Protein AF-A0A7W7YMC3-F1 (afdb_monomer_lite)

Organism: NCBI:txid48465

pLDDT: mean 72.18, std 14.14, range [35.47, 89.88]

Secondary structure (DSSP, 8-state):
------SSTT--S----S----HHHHHHHHHHHHHTS-HHHHHHHHTTTS-HHHHHTSTT--TT---SS-HHHHHHHHHHHHH-TT--HHHHHHHHHHHHHHHTTT--S--PPPPS-SHHHHHHHHTS-HHHHHHHHHHHHHHHHHHHHHHHHHHHHHHTS---

Foldseek 3Di:
DDDPDDPDPPDDPPPVPDPPPPPVNVVVVVLVVLLPDQLVVNLVVCCVLVPPVLLCPDDPPPDDDDQLARLSLLLSLVVSCVSPVPDDLLVSLVSSQVVVVVVCVPDPPDRDGDDSDSVSSVVSNVVRDPVSSVVSVVSVVVVVVVVVVVVVVVVVVVVPPPDD

Radius of gyration: 23.55 Å; chains: 1; bounding box: 49×49×71 Å

Sequence (164 aa):
MALKTCFLPHFPRCLQGRAKRSEVSRLATGLQDLRKFALPDLASLLTVFLPDTFFAKAPGAKAGRVRLLPPITVFWAFLYQVLNPDMACQEVVSKLRCWRLSQRQGHAASFTQPSLGTSGYCQSRKALSLHLVIRAFETLRSHLKRCQAISACLDVFLSSIPSP

Structure (mmCIF, N/CA/C/O backbone):
data_AF-A0A7W7YMC3-F1
#
_entry.id   AF-A0A7W7YMC3-F1
#
loop_
_atom_site.group_PDB
_atom_site.id
_atom_site.type_symbol
_atom_site.label_atom_id
_atom_site.label_alt_id
_atom_site.label_comp_id
_atom_site.label_asym_id
_atom_site.label_entity_id
_atom_site.label_seq_id
_atom_site.pdbx_PDB_ins_code
_atom_site.Cartn_x
_atom_site.Cartn_y
_atom_site.Cartn_z
_atom_site.occupancy
_atom_site.B_iso_or_equiv
_atom_site.auth_seq_id
_atom_site.auth_comp_id
_atom_site.auth_asym_id
_atom_site.auth_atom_id
_atom_site.pdbx_PDB_model_num
ATOM 1 N N . MET A 1 1 ? -8.526 20.179 51.897 1.00 35.47 1 MET A N 1
ATOM 2 C CA . MET A 1 1 ? -9.101 21.506 51.583 1.00 35.47 1 MET A CA 1
ATOM 3 C C . MET A 1 1 ? -9.222 21.633 50.071 1.00 35.47 1 MET A C 1
ATOM 5 O O . MET A 1 1 ? -8.203 21.668 49.400 1.00 35.47 1 MET A O 1
ATOM 9 N N . ALA A 1 2 ? -10.441 21.591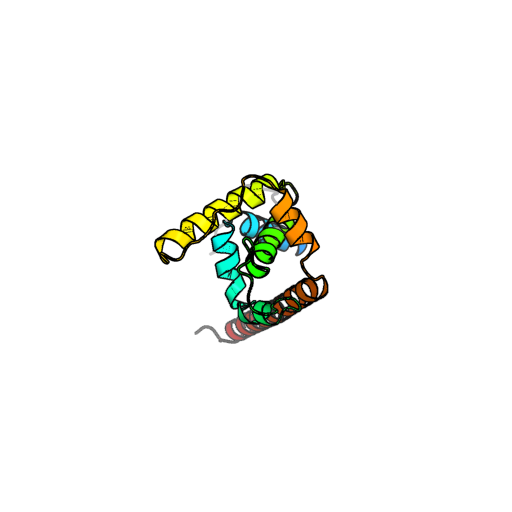 49.528 1.00 41.62 2 ALA A N 1
ATOM 10 C CA . ALA A 1 2 ? -10.680 21.687 48.087 1.00 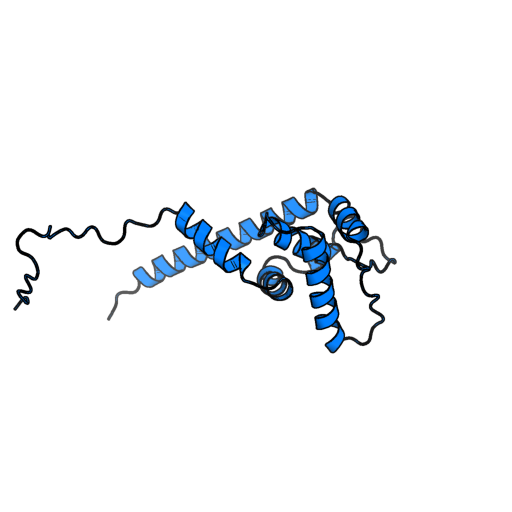41.62 2 ALA A CA 1
ATOM 11 C C . ALA A 1 2 ? -10.699 23.161 47.653 1.00 41.62 2 ALA A C 1
ATOM 13 O O . ALA A 1 2 ? -11.388 23.977 48.269 1.00 41.62 2 ALA A O 1
ATOM 14 N N . LEU A 1 3 ? -9.930 23.505 46.619 1.00 44.25 3 LEU A N 1
ATOM 15 C CA . LEU A 1 3 ? -9.846 24.869 46.101 1.00 44.25 3 LEU A CA 1
ATOM 16 C C . LEU A 1 3 ? -11.189 25.286 45.476 1.00 44.25 3 LEU A C 1
ATOM 18 O O . LEU A 1 3 ? -11.649 24.695 44.502 1.00 44.25 3 LEU A O 1
ATOM 22 N N . LYS A 1 4 ? -11.814 26.323 46.052 1.00 52.16 4 LYS A N 1
ATOM 23 C CA . LYS A 1 4 ? -12.975 27.043 45.505 1.00 52.16 4 LYS A CA 1
ATOM 24 C C . LYS A 1 4 ? -12.517 27.957 44.362 1.00 52.16 4 LYS A C 1
ATOM 26 O O . LYS A 1 4 ? -12.352 29.155 44.564 1.00 52.16 4 LYS A O 1
ATOM 31 N N . THR A 1 5 ? -12.314 27.431 43.160 1.00 53.31 5 THR A N 1
ATOM 32 C CA . THR A 1 5 ? -12.228 28.276 41.959 1.00 53.31 5 THR A CA 1
ATOM 33 C C . THR A 1 5 ? -13.574 28.251 41.237 1.00 53.31 5 THR A C 1
ATOM 35 O O . THR A 1 5 ? -13.875 27.369 40.440 1.00 53.31 5 THR A O 1
ATOM 38 N N . CYS A 1 6 ? -14.422 29.234 41.542 1.00 51.88 6 CYS A N 1
ATOM 39 C CA . CYS A 1 6 ? -15.635 29.518 40.777 1.00 51.88 6 CYS A CA 1
ATOM 40 C C . CYS A 1 6 ? -15.321 30.650 39.797 1.00 51.88 6 CYS A C 1
ATOM 42 O O . CYS A 1 6 ? -15.464 31.814 40.153 1.00 51.88 6 CYS A O 1
ATOM 44 N N . PHE A 1 7 ? -14.874 30.329 38.581 1.00 59.47 7 PHE A N 1
ATOM 45 C CA . PHE A 1 7 ? -14.656 31.364 37.560 1.00 59.47 7 PHE A CA 1
ATOM 46 C C . PHE A 1 7 ? -15.957 31.836 36.890 1.00 59.47 7 PHE A C 1
ATOM 48 O O . PHE A 1 7 ? -15.974 32.923 36.327 1.00 59.47 7 PHE A O 1
ATOM 55 N N . LEU A 1 8 ? -17.061 31.080 36.979 1.00 61.09 8 LEU A N 1
ATOM 56 C CA . LEU A 1 8 ? -18.357 31.461 36.405 1.00 61.09 8 LEU A CA 1
ATOM 57 C C . LEU A 1 8 ? -19.513 30.901 37.259 1.00 61.09 8 LEU A C 1
ATOM 59 O O . LEU A 1 8 ? -19.711 29.680 37.289 1.00 61.09 8 LEU A O 1
ATOM 63 N N . PRO A 1 9 ? -20.288 31.741 37.971 1.00 59.97 9 PRO A N 1
ATOM 64 C CA . PRO A 1 9 ? -21.502 31.284 38.635 1.00 59.97 9 PRO A CA 1
ATOM 65 C C . PRO A 1 9 ? -22.515 30.890 37.548 1.00 59.97 9 PRO A C 1
ATOM 67 O O . PRO A 1 9 ? -22.731 31.660 36.618 1.00 59.97 9 PRO A O 1
ATOM 70 N N . HIS A 1 10 ? -23.116 29.701 37.668 1.00 60.41 10 HIS A N 1
ATOM 71 C CA . HIS A 1 10 ? -24.020 29.027 36.704 1.00 60.41 10 HIS A CA 1
ATOM 72 C C . HIS A 1 10 ? -23.373 28.149 35.621 1.00 60.41 10 HIS A C 1
ATOM 74 O O . HIS A 1 10 ? -24.096 27.569 34.811 1.00 60.41 10 HIS A O 1
ATOM 80 N N . PHE A 1 11 ? -22.052 27.957 35.617 1.00 62.62 11 PHE A N 1
ATOM 81 C CA . PHE A 1 11 ? -21.459 26.979 34.703 1.00 62.62 11 PHE A CA 1
ATOM 82 C C . PHE A 1 11 ? -21.745 25.539 35.187 1.00 62.62 11 PHE A C 1
ATOM 84 O O . PHE A 1 11 ? -21.508 25.240 36.366 1.00 62.62 11 PHE A O 1
ATOM 91 N N . PRO A 1 12 ? -22.275 24.634 34.339 1.00 65.38 12 PRO A N 1
ATOM 92 C CA . PRO A 1 12 ? -22.610 23.277 34.757 1.00 65.38 12 PRO A CA 1
ATOM 93 C C . PRO A 1 12 ? -21.357 22.539 35.248 1.00 65.38 12 PRO A C 1
ATOM 95 O O . PRO A 1 12 ? -20.356 22.436 34.544 1.00 65.38 12 PRO A O 1
ATOM 98 N N . ARG A 1 13 ? -21.425 21.994 36.471 1.00 57.41 13 ARG A N 1
ATOM 99 C CA . ARG A 1 13 ? -20.333 21.226 37.110 1.00 57.41 13 ARG A CA 1
ATOM 100 C C . ARG A 1 13 ? -20.029 19.898 36.413 1.00 57.41 13 ARG A C 1
ATOM 102 O O . ARG A 1 13 ? -18.964 19.328 36.618 1.00 57.41 13 ARG A O 1
ATOM 109 N N . CYS A 1 14 ? -20.942 19.430 35.568 1.00 59.53 14 CYS A N 1
ATOM 110 C CA . CYS A 1 14 ? -20.707 18.335 34.640 1.00 59.53 14 CYS A CA 1
ATOM 111 C C . CYS A 1 14 ? -20.216 18.913 33.312 1.00 59.53 14 CYS A C 1
ATOM 113 O O . CYS A 1 14 ? -20.956 18.960 32.331 1.00 59.53 14 CYS A O 1
ATOM 115 N N . LEU A 1 15 ? -18.954 19.342 33.273 1.00 57.28 15 LEU A N 1
ATOM 116 C CA . LEU A 1 15 ? -18.230 19.383 32.010 1.00 57.28 15 LEU A CA 1
ATOM 117 C C . LEU A 1 15 ? -18.199 17.941 31.507 1.00 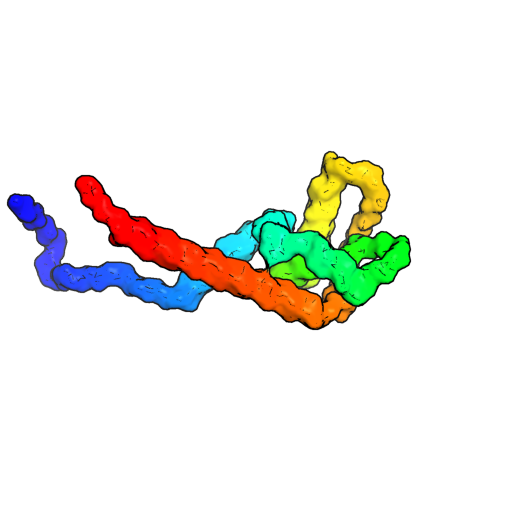57.28 15 LEU A C 1
ATOM 119 O O . LEU A 1 15 ? -17.426 17.124 32.005 1.00 57.28 15 LEU A O 1
ATOM 123 N N . GLN A 1 16 ? -19.084 17.596 30.573 1.00 59.16 16 GLN A N 1
ATOM 124 C CA . GLN A 1 16 ? -18.928 16.376 29.799 1.00 59.16 16 GLN A CA 1
ATOM 125 C C . GLN A 1 16 ? -17.550 16.494 29.148 1.00 59.16 16 GLN A C 1
ATOM 127 O O . GLN A 1 16 ? -17.349 17.295 28.233 1.00 59.16 16 GLN A O 1
ATOM 132 N N . GLY A 1 17 ? -16.569 15.773 29.698 1.00 60.12 17 GLY A N 1
ATOM 133 C CA . GLY A 1 17 ? -15.242 15.677 29.109 1.00 60.12 17 GLY A CA 1
ATOM 134 C C . GLY A 1 17 ? -15.374 15.293 27.638 1.00 60.12 17 GLY A C 1
ATOM 135 O O . GLY A 1 17 ? -16.404 14.754 27.229 1.00 60.12 17 GLY A O 1
ATOM 136 N N . ARG A 1 18 ? -14.344 15.601 26.840 1.00 57.81 18 ARG A N 1
ATOM 137 C CA . ARG A 1 18 ? -14.308 15.359 25.388 1.00 57.81 18 ARG A CA 1
ATOM 138 C C . ARG A 1 18 ? -15.085 14.089 25.034 1.00 57.81 18 ARG A C 1
ATOM 140 O O . ARG A 1 18 ? -14.645 12.997 25.396 1.00 57.81 18 ARG A O 1
ATOM 147 N N . ALA A 1 19 ? -16.227 14.247 24.357 1.00 63.00 19 ALA A N 1
ATOM 148 C CA . ALA A 1 19 ? -17.072 13.123 23.973 1.00 63.00 19 ALA A CA 1
ATOM 149 C C . ALA A 1 19 ? -16.197 12.029 23.352 1.00 63.00 19 ALA A C 1
ATOM 151 O O . ALA A 1 19 ? -15.315 12.336 22.537 1.00 63.00 19 ALA A O 1
ATOM 152 N N . LYS A 1 20 ? -16.390 10.774 23.786 1.00 62.47 20 LYS A N 1
ATOM 153 C CA . LYS A 1 20 ? -15.612 9.623 23.313 1.00 62.47 20 LYS A CA 1
ATOM 154 C C . LYS A 1 20 ? -15.605 9.676 21.787 1.00 62.47 20 LYS A C 1
ATOM 156 O O . LYS A 1 20 ? -16.656 9.524 21.168 1.00 62.47 20 LYS A O 1
ATOM 161 N N . ARG A 1 21 ? -14.443 9.983 21.189 1.00 63.59 21 ARG A N 1
ATOM 162 C CA . ARG A 1 21 ? -14.322 10.098 19.729 1.00 63.59 21 ARG A CA 1
ATOM 163 C C . ARG A 1 21 ? -14.900 8.827 19.125 1.00 63.59 21 ARG A C 1
ATOM 165 O O . ARG A 1 21 ? -14.508 7.733 19.536 1.00 63.59 21 ARG A O 1
ATOM 172 N N . SER A 1 22 ? -15.815 8.984 18.171 1.00 75.94 22 SER A N 1
ATOM 173 C CA . SER A 1 22 ? -16.361 7.845 17.443 1.00 75.94 22 SER A CA 1
ATOM 174 C C . SER A 1 22 ? -15.211 7.032 16.849 1.00 75.94 22 SER A C 1
ATOM 176 O O . SER A 1 22 ? -14.177 7.589 16.459 1.00 75.94 22 SER A O 1
ATOM 178 N N . GLU A 1 23 ? -15.361 5.710 16.791 1.00 74.38 23 GLU A N 1
ATOM 179 C CA . GLU A 1 23 ? -14.337 4.840 16.200 1.00 74.38 23 GLU A CA 1
ATOM 180 C C . GLU A 1 23 ? -13.990 5.287 14.777 1.00 74.38 23 GLU A C 1
ATOM 182 O O . GLU A 1 23 ? -12.820 5.342 14.407 1.00 74.38 23 GLU A O 1
ATOM 187 N N . VAL A 1 24 ? -14.995 5.759 14.037 1.00 73.94 24 VAL A N 1
ATOM 188 C CA . VAL A 1 24 ? -14.857 6.373 12.712 1.00 73.94 24 VAL A CA 1
ATOM 189 C C . VAL A 1 24 ? -13.917 7.583 12.730 1.00 73.94 24 VAL A C 1
ATOM 191 O O . VAL A 1 24 ? -13.048 7.690 11.871 1.00 73.94 24 VAL A O 1
ATOM 194 N N . SER A 1 25 ? -14.024 8.474 13.721 1.00 76.62 25 SER A N 1
ATOM 195 C CA . SER A 1 25 ? -13.128 9.632 13.856 1.00 76.62 25 SER A CA 1
ATOM 196 C C . SER A 1 25 ? -11.685 9.216 14.173 1.00 76.62 25 SER A C 1
ATOM 198 O O . SER A 1 25 ? -10.737 9.812 13.653 1.00 76.62 25 SER A O 1
ATOM 200 N N . ARG A 1 26 ? -11.492 8.162 14.979 1.00 80.62 26 ARG A N 1
ATOM 201 C CA . ARG A 1 26 ? -10.157 7.607 15.269 1.00 80.62 26 ARG A CA 1
ATOM 202 C C . ARG A 1 26 ? -9.527 6.998 14.019 1.00 80.62 26 ARG A C 1
ATOM 204 O O . ARG A 1 26 ? -8.373 7.294 13.724 1.00 80.62 26 ARG A O 1
ATOM 211 N N . LEU A 1 27 ? -10.301 6.213 13.271 1.00 77.38 27 LEU A N 1
ATOM 212 C CA . LEU A 1 27 ? -9.871 5.622 12.005 1.00 77.38 27 LEU A CA 1
ATOM 213 C C . LEU A 1 27 ? -9.544 6.697 10.969 1.00 77.38 27 LEU A C 1
ATOM 215 O O . LEU A 1 27 ? -8.486 6.639 10.353 1.00 77.38 27 LEU A O 1
ATOM 219 N N . ALA A 1 28 ? -10.394 7.715 10.826 1.00 80.44 28 ALA A N 1
ATOM 220 C CA . ALA A 1 28 ? -10.143 8.835 9.926 1.00 80.44 28 ALA A CA 1
ATOM 221 C C . ALA A 1 28 ? -8.839 9.564 10.281 1.00 80.44 28 ALA A C 1
ATOM 223 O O . ALA A 1 28 ? -8.041 9.840 9.393 1.00 80.44 28 ALA A O 1
ATOM 224 N N . THR A 1 29 ? -8.585 9.817 11.570 1.00 83.69 29 THR A N 1
ATOM 225 C CA . THR A 1 29 ? -7.328 10.439 12.021 1.00 83.69 29 THR A CA 1
ATOM 226 C C . THR A 1 29 ? -6.120 9.567 11.664 1.00 83.69 29 THR A C 1
ATOM 228 O O . THR A 1 29 ? -5.178 10.058 11.052 1.00 83.69 29 THR A O 1
ATOM 231 N N . GLY A 1 30 ? -6.183 8.261 11.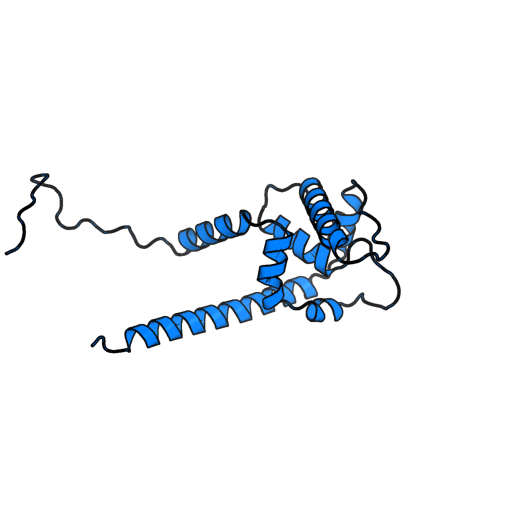950 1.00 80.81 30 GLY A N 1
ATOM 232 C CA . GLY A 1 30 ? -5.100 7.332 11.615 1.00 80.81 30 GLY A CA 1
ATOM 233 C C . GLY A 1 30 ? -4.841 7.226 10.109 1.00 80.81 30 GLY A C 1
ATOM 234 O O . GLY A 1 30 ? -3.691 7.186 9.682 1.00 80.81 30 GLY A O 1
ATOM 235 N N . LEU A 1 31 ? -5.891 7.256 9.282 1.00 78.69 31 LEU A N 1
ATOM 236 C CA . LEU A 1 31 ? -5.746 7.305 7.825 1.00 78.69 31 LEU A CA 1
ATOM 237 C C . LEU A 1 31 ? -5.083 8.605 7.358 1.00 78.69 31 LEU A C 1
ATOM 239 O O . LEU A 1 31 ? -4.247 8.561 6.460 1.00 78.69 31 LEU A O 1
ATOM 243 N N . GLN A 1 32 ? -5.416 9.748 7.965 1.00 82.75 32 GLN A N 1
ATOM 244 C CA . GLN A 1 32 ? -4.759 11.020 7.649 1.00 82.75 32 GLN A CA 1
ATOM 245 C C . GLN A 1 32 ? -3.274 11.003 8.013 1.00 82.75 32 GLN A C 1
ATOM 247 O O . GLN A 1 32 ? -2.462 11.545 7.269 1.00 82.75 32 GLN A O 1
ATOM 252 N N . ASP A 1 33 ? -2.900 10.349 9.110 1.00 83.88 33 ASP A N 1
ATOM 253 C CA . ASP A 1 33 ? -1.492 10.187 9.470 1.00 83.88 33 ASP A CA 1
ATOM 254 C C . ASP A 1 33 ? -0.764 9.253 8.498 1.00 83.88 33 ASP A C 1
ATOM 256 O O . ASP A 1 33 ? 0.337 9.576 8.055 1.00 83.88 33 ASP A O 1
ATOM 260 N N . LEU A 1 34 ? -1.410 8.167 8.054 1.00 78.31 34 LEU A N 1
ATOM 261 C CA . LEU A 1 34 ? -0.845 7.278 7.034 1.00 78.31 34 LEU A CA 1
ATOM 262 C C . LEU A 1 34 ? -0.621 7.971 5.681 1.00 78.31 34 LEU A C 1
ATOM 264 O O . LEU A 1 34 ? 0.345 7.668 4.983 1.00 78.31 34 LEU A O 1
ATOM 268 N N . ARG A 1 35 ? -1.485 8.921 5.309 1.00 82.31 35 ARG A N 1
ATOM 269 C CA . ARG A 1 35 ? -1.362 9.692 4.058 1.00 82.31 35 ARG A CA 1
ATOM 270 C C . ARG A 1 35 ? -0.136 10.600 4.018 1.00 82.31 35 ARG A C 1
ATOM 272 O O . ARG A 1 35 ? 0.359 10.887 2.930 1.00 82.31 35 ARG A O 1
ATOM 279 N N . LYS A 1 36 ? 0.356 11.043 5.180 1.00 84.88 36 LYS A N 1
ATOM 280 C CA . LYS A 1 36 ? 1.524 11.934 5.283 1.00 84.88 36 LYS A CA 1
ATOM 281 C C . LYS A 1 36 ? 2.836 11.230 4.936 1.00 84.88 36 LYS A C 1
ATOM 283 O O . LYS A 1 36 ? 3.797 11.908 4.585 1.00 84.88 36 LYS A O 1
ATOM 288 N N . PHE A 1 37 ? 2.891 9.900 5.022 1.00 84.56 37 PHE A N 1
ATOM 289 C CA . PHE A 1 37 ? 4.114 9.159 4.722 1.00 84.56 37 PHE A CA 1
ATOM 290 C C . PHE A 1 37 ? 4.457 9.187 3.233 1.00 84.56 37 PHE A C 1
ATOM 292 O O . PHE A 1 37 ? 3.587 9.165 2.353 1.00 84.56 37 PHE A O 1
ATOM 299 N N . ALA A 1 38 ? 5.758 9.197 2.946 1.00 85.88 38 ALA A N 1
ATOM 300 C CA . ALA A 1 38 ? 6.242 8.969 1.599 1.00 85.88 38 ALA A CA 1
ATOM 301 C C . ALA A 1 38 ? 6.028 7.498 1.209 1.00 85.88 38 ALA A C 1
ATOM 303 O O . ALA A 1 38 ? 5.987 6.598 2.045 1.00 85.88 38 ALA A O 1
ATOM 304 N N . LEU A 1 39 ? 5.919 7.245 -0.093 1.00 85.19 39 LEU A N 1
ATOM 305 C CA . LEU A 1 39 ? 5.775 5.900 -0.649 1.00 85.19 39 LEU A CA 1
ATOM 306 C C . LEU A 1 39 ? 6.848 4.895 -0.145 1.00 85.19 39 LEU A C 1
ATOM 308 O O . LEU A 1 39 ? 6.445 3.804 0.261 1.00 85.19 39 LEU A O 1
ATOM 312 N N . PRO A 1 40 ? 8.166 5.212 -0.117 1.00 84.44 40 PRO A N 1
ATOM 313 C CA . PRO A 1 40 ? 9.179 4.312 0.452 1.00 84.44 40 PRO A CA 1
ATOM 314 C C . PRO A 1 40 ? 8.956 3.987 1.931 1.00 84.44 40 PRO A C 1
ATOM 316 O O . PRO A 1 40 ? 9.109 2.831 2.318 1.00 84.44 40 PRO A O 1
ATOM 319 N N . ASP A 1 41 ? 8.579 4.982 2.733 1.00 85.81 41 ASP A N 1
ATOM 320 C CA . ASP A 1 41 ? 8.387 4.825 4.178 1.00 85.81 41 ASP A CA 1
ATOM 321 C C . ASP A 1 41 ? 7.147 3.982 4.472 1.00 85.81 41 ASP A C 1
ATOM 323 O O . ASP A 1 41 ? 7.150 3.105 5.330 1.00 85.81 41 ASP A O 1
ATOM 327 N N . LEU A 1 42 ? 6.078 4.187 3.700 1.00 84.62 42 LEU A N 1
ATOM 328 C CA . LEU A 1 42 ? 4.890 3.351 3.798 1.00 84.62 42 LEU A CA 1
ATOM 329 C C . LEU A 1 42 ? 5.216 1.891 3.454 1.00 84.62 42 LEU A C 1
ATOM 331 O O . LEU A 1 42 ? 4.748 0.976 4.131 1.00 84.62 42 LEU A O 1
ATOM 335 N N . ALA A 1 43 ? 6.020 1.669 2.410 1.00 84.56 43 ALA A N 1
ATOM 336 C CA . ALA A 1 43 ? 6.444 0.329 2.034 1.00 84.56 43 ALA A CA 1
ATOM 337 C C . ALA A 1 43 ? 7.297 -0.316 3.138 1.00 84.56 43 ALA A C 1
ATOM 339 O O . ALA A 1 43 ? 7.028 -1.456 3.497 1.00 84.56 43 ALA A O 1
ATOM 340 N N . SER A 1 44 ? 8.264 0.398 3.724 1.00 84.69 44 SER A N 1
ATOM 341 C CA . SER A 1 44 ? 9.133 -0.145 4.780 1.00 84.69 44 SER A CA 1
ATOM 342 C C . SER A 1 44 ? 8.395 -0.454 6.087 1.00 84.69 44 SER A C 1
ATOM 344 O O . SER A 1 44 ? 8.738 -1.416 6.770 1.00 84.69 44 SER A O 1
ATOM 346 N N . LEU A 1 45 ? 7.351 0.306 6.427 1.00 82.75 45 LEU A N 1
ATOM 347 C CA . LEU A 1 45 ? 6.504 0.006 7.584 1.00 82.75 45 LEU A CA 1
ATOM 348 C C . LEU A 1 45 ? 5.656 -1.252 7.368 1.00 82.75 45 LEU A C 1
ATOM 350 O O . LEU A 1 45 ? 5.418 -2.023 8.298 1.00 82.75 45 LEU A O 1
ATOM 354 N N . LEU A 1 46 ? 5.176 -1.461 6.141 1.00 79.94 46 LEU A N 1
ATOM 355 C CA . LEU A 1 46 ? 4.245 -2.541 5.827 1.00 79.94 46 LEU A CA 1
ATOM 356 C C . LEU A 1 46 ? 4.929 -3.835 5.368 1.00 79.94 46 LEU A C 1
ATOM 358 O O . LEU A 1 46 ? 4.302 -4.893 5.430 1.00 79.94 46 LEU A O 1
ATOM 362 N N . THR A 1 47 ? 6.204 -3.795 4.973 1.00 82.25 47 THR A N 1
ATOM 363 C CA . THR A 1 47 ? 6.990 -4.995 4.628 1.00 82.25 47 THR A CA 1
ATOM 364 C C . THR A 1 47 ? 7.123 -5.965 5.799 1.00 82.25 47 THR A C 1
ATOM 366 O O . THR A 1 47 ? 7.164 -7.172 5.576 1.00 82.25 47 THR A O 1
ATOM 369 N N . VAL A 1 48 ? 7.097 -5.472 7.044 1.00 81.56 48 VAL A N 1
ATOM 370 C CA . VAL A 1 48 ? 7.073 -6.312 8.258 1.00 81.56 48 VAL A CA 1
ATOM 371 C C . VAL A 1 48 ? 5.863 -7.253 8.268 1.00 81.56 48 VAL A C 1
ATOM 373 O O . VAL A 1 48 ? 5.958 -8.397 8.707 1.00 81.56 48 VAL A O 1
ATOM 376 N N . PHE A 1 49 ? 4.722 -6.789 7.756 1.00 78.94 49 PHE A N 1
ATOM 377 C CA . PHE A 1 49 ? 3.486 -7.571 7.695 1.00 78.94 49 PHE A CA 1
ATOM 378 C C . PHE A 1 49 ? 3.323 -8.333 6.382 1.00 78.94 49 PHE A C 1
ATOM 380 O O . PHE A 1 49 ? 2.548 -9.288 6.315 1.00 78.94 49 PHE A O 1
ATOM 387 N N . LEU A 1 50 ? 4.018 -7.899 5.333 1.00 82.38 50 LEU A N 1
ATOM 388 C CA . LEU A 1 50 ? 3.907 -8.465 4.001 1.00 82.38 50 LEU A CA 1
ATOM 389 C C . LEU A 1 50 ? 5.309 -8.655 3.402 1.00 82.38 50 LEU A C 1
ATOM 391 O O . LEU A 1 50 ? 5.773 -7.802 2.641 1.00 82.38 50 LEU A O 1
ATOM 395 N N . PRO A 1 51 ? 5.996 -9.758 3.757 1.00 77.81 51 PRO A N 1
ATOM 396 C CA . PRO A 1 51 ? 7.368 -9.989 3.329 1.00 77.81 51 PRO A CA 1
ATOM 397 C C . PRO A 1 51 ? 7.451 -10.188 1.814 1.00 77.81 51 PRO A C 1
ATOM 399 O O . PRO A 1 51 ? 6.528 -10.712 1.187 1.00 77.81 51 PRO A O 1
ATOM 402 N N . ASP A 1 52 ? 8.598 -9.857 1.223 1.00 74.94 52 ASP A N 1
ATOM 403 C CA . ASP A 1 52 ? 8.830 -9.954 -0.228 1.00 74.94 52 ASP A CA 1
ATOM 404 C C . ASP A 1 52 ? 8.596 -11.375 -0.781 1.00 74.94 52 ASP A C 1
ATOM 406 O O . ASP A 1 52 ? 8.181 -11.563 -1.930 1.00 74.94 52 ASP A O 1
ATOM 410 N N . THR A 1 53 ? 8.775 -12.393 0.068 1.00 74.62 53 THR A N 1
ATOM 411 C CA . THR A 1 53 ? 8.501 -13.808 -0.231 1.00 74.62 53 THR A CA 1
ATOM 412 C C . THR A 1 53 ? 7.035 -14.081 -0.576 1.00 74.62 53 THR A C 1
ATOM 414 O O . THR A 1 53 ? 6.742 -15.025 -1.311 1.00 74.62 53 THR A O 1
ATOM 417 N N . PHE A 1 54 ? 6.108 -13.244 -0.104 1.00 75.50 54 PHE A N 1
ATOM 418 C CA . PHE A 1 54 ? 4.690 -13.308 -0.448 1.00 75.50 54 PHE A CA 1
ATOM 419 C C . PHE A 1 54 ? 4.464 -13.007 -1.936 1.00 75.50 54 PHE A C 1
ATOM 421 O O . PHE A 1 54 ? 3.701 -13.695 -2.614 1.00 75.50 54 PHE A O 1
ATOM 428 N N . PHE A 1 55 ? 5.189 -12.021 -2.468 1.00 73.19 55 PHE A N 1
ATOM 429 C CA . PHE A 1 55 ? 5.098 -11.613 -3.869 1.00 73.19 55 PHE A CA 1
ATOM 430 C C . PHE A 1 55 ? 5.900 -12.521 -4.807 1.00 73.19 55 PHE A C 1
ATOM 432 O O . PHE A 1 55 ? 5.555 -12.633 -5.983 1.00 73.19 55 PHE A O 1
ATOM 439 N N . ALA A 1 56 ? 6.921 -13.215 -4.296 1.00 68.44 56 ALA A N 1
ATOM 440 C CA . ALA A 1 56 ? 7.684 -14.205 -5.058 1.00 68.44 56 ALA A CA 1
ATOM 441 C C . ALA A 1 56 ? 6.833 -15.416 -5.491 1.00 68.44 56 ALA A C 1
ATOM 443 O O . ALA A 1 56 ? 7.094 -16.015 -6.530 1.00 68.44 56 ALA A O 1
ATOM 444 N N . LYS A 1 57 ? 5.776 -15.749 -4.734 1.00 63.56 57 LYS A N 1
ATOM 445 C CA . LYS A 1 57 ? 4.851 -16.862 -5.028 1.00 63.56 57 LYS A CA 1
ATOM 446 C C . LYS A 1 57 ? 3.730 -16.497 -6.015 1.00 63.56 57 LYS A C 1
ATOM 448 O O . LYS A 1 57 ? 2.848 -17.316 -6.270 1.00 63.56 57 LYS A O 1
ATOM 453 N N . ALA A 1 58 ? 3.726 -15.278 -6.558 1.00 59.94 58 ALA A N 1
ATOM 454 C CA . ALA A 1 58 ? 2.672 -14.812 -7.451 1.00 59.94 58 ALA A CA 1
ATOM 455 C C . ALA A 1 58 ? 2.683 -15.559 -8.805 1.00 59.94 58 ALA A C 1
ATOM 457 O O . ALA A 1 58 ? 3.743 -15.679 -9.434 1.00 59.94 58 ALA A O 1
ATOM 458 N N . PRO A 1 59 ? 1.518 -16.010 -9.314 1.00 49.66 59 PRO A N 1
ATOM 459 C CA . PRO A 1 59 ? 1.423 -16.659 -10.619 1.00 49.66 59 PRO A CA 1
ATOM 460 C C . PRO A 1 59 ? 1.780 -15.643 -11.712 1.00 49.66 59 PRO A C 1
ATOM 462 O O . PRO A 1 59 ? 1.047 -14.693 -11.969 1.00 49.66 59 PRO A O 1
ATOM 465 N N . GLY A 1 60 ? 2.959 -15.800 -12.317 1.00 50.97 60 GLY A N 1
ATOM 466 C CA . GLY A 1 60 ? 3.534 -14.825 -13.254 1.00 50.97 60 GLY A CA 1
ATOM 467 C C . GLY A 1 60 ? 5.011 -14.516 -13.005 1.00 50.97 60 GLY A C 1
ATOM 468 O O . GLY A 1 60 ? 5.658 -13.942 -13.883 1.00 50.97 60 GLY A O 1
ATOM 469 N N . ALA A 1 61 ? 5.562 -14.970 -11.874 1.00 50.94 61 ALA A N 1
ATOM 470 C CA . ALA A 1 61 ? 6.998 -15.055 -11.602 1.00 50.94 61 ALA A CA 1
ATOM 471 C C . ALA A 1 61 ? 7.674 -16.222 -12.359 1.00 50.94 61 ALA A C 1
ATOM 473 O O . ALA A 1 61 ? 8.618 -16.831 -11.862 1.00 50.94 61 ALA A O 1
ATOM 474 N N . LYS A 1 62 ? 7.188 -16.571 -13.565 1.00 46.34 62 LYS A N 1
ATOM 475 C CA . LYS A 1 62 ? 7.923 -17.484 -14.449 1.00 46.34 62 LYS A CA 1
ATOM 476 C C . LYS A 1 62 ? 9.242 -16.797 -14.813 1.00 46.34 62 LYS A C 1
ATOM 478 O O . LYS A 1 62 ? 9.249 -15.696 -15.365 1.00 46.34 62 LYS A O 1
ATOM 483 N N . ALA A 1 63 ? 10.318 -17.443 -14.383 1.00 46.72 63 ALA A N 1
ATOM 484 C CA . ALA A 1 63 ? 11.702 -17.004 -14.393 1.00 46.72 63 ALA A CA 1
ATOM 485 C C . ALA A 1 63 ? 12.150 -16.375 -15.727 1.00 46.72 63 ALA A C 1
ATOM 487 O O . ALA A 1 63 ? 11.851 -16.896 -16.798 1.00 46.72 63 ALA A O 1
ATOM 488 N N . GLY A 1 64 ? 12.894 -15.265 -15.645 1.00 52.03 64 GLY A N 1
ATOM 489 C CA . GLY A 1 64 ? 13.745 -14.769 -16.735 1.00 52.03 64 GLY A CA 1
ATOM 490 C C . GLY A 1 64 ? 13.611 -13.282 -17.072 1.00 52.03 64 GLY A C 1
ATOM 491 O O . GLY A 1 64 ? 14.611 -12.636 -17.367 1.00 52.03 64 GLY A O 1
ATOM 492 N N . ARG A 1 65 ? 12.407 -12.691 -17.010 1.00 56.31 65 ARG A N 1
ATOM 493 C CA . ARG A 1 65 ? 12.209 -11.298 -17.463 1.00 56.31 65 ARG A CA 1
ATOM 494 C C . ARG A 1 65 ? 12.300 -10.296 -16.313 1.00 56.31 65 ARG A C 1
ATOM 496 O O . ARG A 1 65 ? 11.376 -10.191 -15.506 1.00 56.31 65 ARG A O 1
ATOM 503 N N . VAL A 1 66 ? 13.367 -9.496 -16.297 1.00 59.66 66 VAL A N 1
ATOM 504 C CA . VAL A 1 66 ? 13.474 -8.304 -15.440 1.00 59.66 66 VAL A CA 1
ATOM 505 C C . VAL A 1 66 ? 12.385 -7.314 -15.861 1.00 59.66 66 VAL A C 1
ATOM 507 O O . VAL A 1 66 ? 12.437 -6.724 -16.940 1.00 59.66 66 VAL A O 1
ATOM 510 N N . ARG A 1 67 ? 11.339 -7.170 -15.041 1.00 68.44 67 ARG A N 1
ATOM 511 C CA . ARG A 1 67 ? 10.256 -6.213 -15.302 1.00 68.44 67 ARG A CA 1
ATOM 512 C C . ARG A 1 67 ? 10.663 -4.830 -14.806 1.00 68.44 67 ARG A C 1
ATOM 514 O O . ARG A 1 67 ? 11.109 -4.686 -13.670 1.00 68.44 67 ARG A O 1
ATOM 521 N N . LEU A 1 68 ? 10.415 -3.804 -15.625 1.00 68.75 68 LEU A N 1
ATOM 522 C CA . LEU A 1 68 ? 10.598 -2.399 -15.237 1.00 68.75 68 LEU A CA 1
ATOM 523 C C . LEU A 1 68 ? 9.834 -2.065 -13.953 1.00 68.75 68 LEU A C 1
ATOM 525 O O . LEU A 1 68 ? 10.360 -1.366 -13.096 1.00 68.75 68 LEU A O 1
ATOM 529 N N . LEU A 1 69 ? 8.623 -2.606 -13.792 1.00 72.19 69 LEU A N 1
ATOM 530 C CA . LEU A 1 69 ? 7.836 -2.538 -12.565 1.00 72.19 69 LEU A CA 1
ATOM 531 C C . LEU A 1 69 ? 7.528 -3.968 -12.077 1.00 72.19 69 LEU A C 1
ATOM 533 O O . LEU A 1 69 ? 6.683 -4.643 -12.672 1.00 72.19 69 LEU A O 1
ATOM 537 N N . PRO A 1 70 ? 8.200 -4.465 -11.026 1.00 77.88 70 PRO A N 1
ATOM 538 C CA . PRO A 1 70 ? 7.871 -5.744 -10.427 1.00 77.88 70 PRO A CA 1
ATOM 539 C C . PRO A 1 70 ? 6.539 -5.634 -9.667 1.00 77.88 70 PRO A C 1
ATOM 541 O O . PRO A 1 70 ? 6.164 -4.545 -9.218 1.00 77.88 70 PRO A O 1
ATOM 544 N N . PRO A 1 71 ? 5.820 -6.757 -9.502 1.00 77.94 71 PRO A N 1
ATOM 545 C CA . PRO A 1 71 ? 4.480 -6.770 -8.916 1.00 77.94 71 PRO A CA 1
ATOM 546 C C . PRO A 1 71 ? 4.441 -6.178 -7.503 1.00 77.94 71 PRO A C 1
ATOM 548 O O . PRO A 1 71 ? 3.482 -5.491 -7.166 1.00 77.94 71 PRO A O 1
ATOM 551 N N . ILE A 1 72 ? 5.505 -6.359 -6.716 1.00 82.94 72 ILE A N 1
ATOM 552 C CA . ILE A 1 72 ? 5.632 -5.773 -5.378 1.00 82.94 72 ILE A CA 1
ATOM 553 C C . ILE A 1 72 ? 5.623 -4.239 -5.406 1.00 82.94 72 ILE A C 1
ATOM 555 O O . ILE A 1 72 ? 4.865 -3.595 -4.689 1.00 82.94 72 ILE A O 1
ATOM 559 N N . THR A 1 73 ? 6.405 -3.633 -6.299 1.00 83.44 73 THR A N 1
ATOM 560 C CA . THR A 1 73 ? 6.477 -2.177 -6.447 1.00 83.44 73 THR A CA 1
ATOM 561 C C . THR A 1 73 ? 5.149 -1.599 -6.942 1.00 83.44 73 THR A C 1
ATOM 563 O O . THR A 1 73 ? 4.732 -0.536 -6.488 1.00 83.44 73 THR A O 1
ATOM 566 N N . VAL A 1 74 ? 4.464 -2.307 -7.847 1.00 86.25 74 VAL A N 1
ATOM 567 C CA . VAL A 1 74 ? 3.131 -1.920 -8.344 1.00 86.25 74 VAL A CA 1
ATOM 568 C C . VAL A 1 74 ? 2.090 -2.005 -7.236 1.00 86.25 74 VAL A C 1
ATOM 570 O O . VAL A 1 74 ? 1.253 -1.115 -7.135 1.00 86.25 74 VAL A O 1
ATOM 573 N N . PHE A 1 75 ? 2.151 -3.041 -6.397 1.00 87.06 75 PHE A N 1
ATOM 574 C CA . PHE A 1 75 ? 1.248 -3.202 -5.264 1.00 87.06 75 PHE A CA 1
ATOM 575 C C . PHE A 1 75 ? 1.372 -2.039 -4.276 1.00 87.06 75 PHE A C 1
ATOM 577 O O . PHE A 1 75 ? 0.360 -1.427 -3.946 1.00 87.06 75 PHE A O 1
ATOM 584 N N . TRP A 1 76 ? 2.591 -1.674 -3.866 1.00 87.19 76 TRP A N 1
ATOM 585 C CA . TRP A 1 76 ? 2.799 -0.550 -2.945 1.00 87.19 76 TRP A CA 1
ATOM 586 C C . TRP A 1 76 ? 2.354 0.787 -3.542 1.00 87.19 76 TRP A C 1
ATOM 588 O O . TRP A 1 76 ? 1.690 1.575 -2.873 1.00 87.19 76 TRP A O 1
ATOM 598 N N . ALA A 1 77 ? 2.650 1.024 -4.822 1.00 88.19 77 ALA A N 1
ATOM 599 C CA . ALA A 1 77 ? 2.182 2.209 -5.537 1.00 88.19 77 ALA A CA 1
ATOM 600 C C . ALA A 1 77 ? 0.647 2.262 -5.643 1.00 88.19 77 ALA A C 1
ATOM 602 O O . ALA A 1 77 ? 0.046 3.317 -5.442 1.00 88.19 77 ALA A O 1
ATOM 603 N N . PHE A 1 78 ? 0.005 1.120 -5.900 1.00 87.75 78 PHE A N 1
ATOM 604 C CA . PHE A 1 78 ? -1.449 1.009 -5.925 1.00 87.75 78 PHE A CA 1
ATOM 605 C C . PHE A 1 78 ? -2.059 1.240 -4.541 1.00 87.75 78 PHE A C 1
ATOM 607 O O . PHE A 1 78 ? -3.021 1.992 -4.427 1.00 87.75 78 PHE A O 1
ATOM 614 N N . LEU A 1 79 ? -1.478 0.668 -3.484 1.00 85.94 79 LEU A N 1
ATOM 615 C CA . LEU A 1 79 ? -1.914 0.902 -2.109 1.00 85.94 79 LEU A CA 1
ATOM 616 C C . LEU A 1 79 ? -1.829 2.389 -1.752 1.00 85.94 79 LEU A C 1
ATOM 618 O O . LEU A 1 79 ? -2.774 2.951 -1.205 1.00 85.94 79 LEU A O 1
ATOM 622 N N . TYR A 1 80 ? -0.730 3.042 -2.124 1.00 86.88 80 TYR A N 1
ATOM 623 C CA . TYR A 1 80 ? -0.546 4.474 -1.920 1.00 86.88 80 TYR A CA 1
ATOM 624 C C . TYR A 1 80 ? -1.598 5.315 -2.662 1.00 86.88 80 TYR A C 1
ATOM 626 O O . TYR A 1 80 ? -2.115 6.287 -2.109 1.00 86.88 80 TYR A O 1
ATOM 634 N N . GLN A 1 81 ? -1.963 4.909 -3.883 1.00 88.44 81 GLN A N 1
ATOM 635 C CA . GLN A 1 81 ? -3.049 5.520 -4.653 1.00 88.44 81 GLN A CA 1
ATOM 636 C C . GLN A 1 81 ? -4.426 5.284 -4.009 1.00 88.44 81 GLN A C 1
ATOM 638 O O . GLN A 1 81 ? -5.262 6.175 -4.009 1.00 88.44 81 GLN A O 1
ATOM 643 N N . VAL A 1 82 ? -4.677 4.107 -3.430 1.00 85.94 82 VAL A N 1
ATOM 644 C CA . VAL A 1 82 ? -5.938 3.810 -2.724 1.00 85.94 82 VAL A CA 1
ATOM 645 C C . VAL A 1 82 ? -6.063 4.629 -1.436 1.00 85.94 82 VAL A C 1
ATOM 647 O O . VAL A 1 82 ? -7.154 5.078 -1.095 1.00 85.94 82 VAL A O 1
ATOM 650 N N . LEU A 1 83 ? -4.953 4.863 -0.731 1.00 82.88 83 LEU A N 1
ATOM 651 C CA . LEU A 1 83 ? -4.937 5.711 0.463 1.00 82.88 83 LEU A CA 1
ATOM 652 C C . LEU A 1 83 ? -5.192 7.190 0.134 1.00 82.88 83 LEU A C 1
ATOM 654 O O . LEU A 1 83 ? -5.771 7.898 0.962 1.00 82.88 83 LEU A O 1
ATOM 658 N N . ASN A 1 84 ? -4.807 7.639 -1.063 1.00 84.81 84 ASN A N 1
ATOM 659 C CA . ASN A 1 84 ? -4.945 9.015 -1.540 1.00 84.81 84 ASN A CA 1
ATOM 660 C C . ASN A 1 84 ? -5.869 9.070 -2.772 1.00 84.81 84 ASN A C 1
ATOM 662 O O . ASN A 1 84 ? -5.371 9.085 -3.899 1.00 84.81 84 ASN A O 1
ATOM 666 N N . PRO A 1 85 ? -7.201 9.098 -2.585 1.00 78.44 85 PRO A N 1
ATOM 667 C CA . PRO A 1 85 ? -8.159 8.967 -3.686 1.00 78.44 85 PRO A CA 1
ATOM 668 C C . PRO A 1 85 ? -8.049 10.080 -4.740 1.00 78.44 85 PRO A C 1
ATOM 670 O O . PRO A 1 85 ? -8.328 9.826 -5.908 1.00 78.44 85 PRO A O 1
ATOM 673 N N . ASP A 1 86 ? -7.582 11.270 -4.355 1.00 86.06 86 ASP A N 1
ATOM 674 C CA . ASP A 1 86 ? -7.419 12.423 -5.253 1.00 86.06 86 ASP A CA 1
ATOM 675 C C . ASP A 1 86 ? -6.154 12.336 -6.134 1.00 86.06 86 ASP A C 1
ATOM 677 O O . ASP A 1 86 ? -5.904 13.197 -6.975 1.00 86.06 86 ASP A O 1
ATOM 681 N N . MET A 1 87 ? -5.333 11.293 -5.963 1.00 85.38 87 MET A N 1
ATOM 682 C CA . MET A 1 87 ? -4.035 11.173 -6.623 1.00 85.38 87 MET A CA 1
ATOM 683 C C . MET A 1 87 ? -4.143 10.629 -8.050 1.00 85.38 87 MET A C 1
ATOM 685 O O . MET A 1 87 ? -4.496 9.465 -8.290 1.00 85.38 87 MET A O 1
ATOM 689 N N . ALA A 1 88 ? -3.724 11.4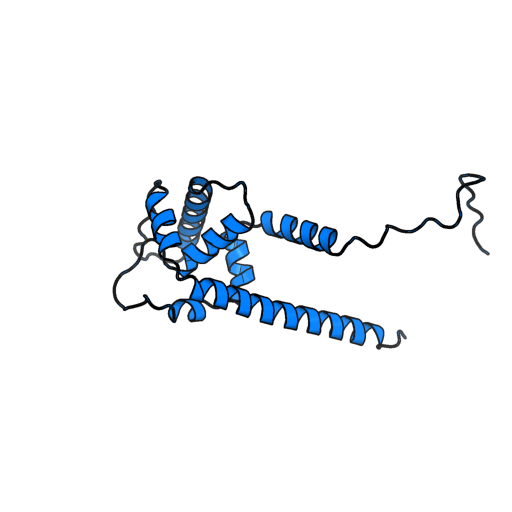48 -9.015 1.00 89.50 88 ALA A N 1
ATOM 690 C CA . ALA A 1 88 ? -3.614 11.033 -10.405 1.00 89.50 88 ALA A CA 1
ATOM 691 C C . ALA A 1 88 ? -2.528 9.958 -10.595 1.00 89.50 88 ALA A C 1
ATOM 693 O O . ALA A 1 88 ? -1.497 9.936 -9.920 1.00 89.50 88 ALA A O 1
ATOM 694 N N . CYS A 1 89 ? -2.703 9.086 -11.596 1.00 87.25 89 CYS A N 1
ATOM 695 C CA . CYS A 1 89 ? -1.718 8.039 -11.903 1.00 87.25 89 CYS A CA 1
ATOM 696 C C . CYS A 1 89 ? -0.323 8.612 -12.225 1.00 87.25 89 CYS A C 1
ATOM 698 O O . CYS A 1 89 ? 0.682 7.953 -11.967 1.00 87.25 89 CYS A O 1
ATOM 700 N N . GLN A 1 90 ? -0.253 9.829 -12.773 1.00 89.56 90 GLN A N 1
ATOM 701 C CA . GLN A 1 90 ? 1.009 10.509 -13.076 1.00 89.56 90 GLN A CA 1
ATOM 702 C C . GLN A 1 90 ? 1.812 10.828 -11.811 1.00 89.56 90 GLN A C 1
ATOM 704 O O . GLN A 1 90 ? 3.018 10.595 -11.782 1.00 89.56 90 GLN A O 1
ATOM 709 N N . GLU A 1 91 ? 1.155 11.285 -10.745 1.00 89.56 91 GLU A N 1
ATOM 710 C CA . GLU A 1 91 ? 1.820 11.587 -9.474 1.00 89.56 91 GLU A CA 1
ATOM 711 C C . GLU A 1 91 ? 2.399 10.331 -8.825 1.00 89.56 91 GLU A C 1
ATOM 713 O O . GLU A 1 91 ? 3.524 10.344 -8.320 1.00 89.56 91 GLU A O 1
ATOM 718 N N . VAL A 1 92 ? 1.665 9.218 -8.902 1.00 89.88 92 VAL A N 1
ATOM 719 C CA . VAL A 1 92 ? 2.135 7.916 -8.416 1.00 89.88 92 VAL A CA 1
ATOM 720 C C . VAL A 1 92 ? 3.397 7.488 -9.165 1.00 89.88 92 VAL A C 1
ATOM 722 O O . VAL A 1 92 ? 4.366 7.068 -8.537 1.00 89.88 92 VAL A O 1
ATOM 725 N N . VAL A 1 93 ? 3.429 7.634 -10.495 1.00 89.38 93 VAL A N 1
ATOM 726 C CA . VAL A 1 93 ? 4.608 7.303 -11.316 1.00 89.38 93 VAL A CA 1
ATOM 727 C C . VAL A 1 93 ? 5.800 8.198 -10.976 1.00 89.38 93 VAL A C 1
ATOM 729 O O . VAL A 1 93 ? 6.921 7.695 -10.869 1.00 89.38 93 VAL A O 1
ATOM 732 N N . SER A 1 94 ? 5.577 9.493 -10.745 1.00 89.25 94 SER A N 1
ATOM 733 C CA . SER A 1 94 ? 6.624 10.416 -10.294 1.00 89.25 94 SER A CA 1
ATOM 734 C C . SER A 1 94 ? 7.214 9.986 -8.949 1.00 89.25 94 SER A C 1
ATOM 736 O O . SER A 1 94 ? 8.432 9.864 -8.824 1.00 89.25 94 SER A O 1
ATOM 738 N N . LYS A 1 95 ? 6.370 9.647 -7.964 1.00 89.38 95 LYS A N 1
ATOM 739 C CA . LYS A 1 95 ? 6.819 9.134 -6.656 1.00 89.38 95 LYS A CA 1
ATOM 740 C C . LYS A 1 95 ? 7.551 7.802 -6.779 1.00 89.38 95 LYS A C 1
ATOM 742 O O . LYS A 1 95 ? 8.578 7.598 -6.137 1.00 89.38 95 LYS A O 1
ATOM 747 N N . LEU A 1 96 ? 7.071 6.919 -7.651 1.00 87.62 96 LEU A N 1
ATOM 748 C CA . LEU A 1 96 ? 7.714 5.643 -7.942 1.00 87.62 96 LEU A CA 1
ATOM 749 C C . LEU A 1 96 ? 9.109 5.828 -8.539 1.00 87.62 96 LEU A C 1
ATOM 751 O O . LEU A 1 96 ? 10.036 5.090 -8.206 1.00 87.62 96 LEU A O 1
ATOM 755 N N . ARG A 1 97 ? 9.276 6.828 -9.408 1.00 86.81 97 ARG A N 1
ATOM 756 C CA . ARG A 1 97 ? 10.582 7.194 -9.944 1.00 86.81 97 ARG A CA 1
ATOM 757 C C . ARG A 1 97 ? 11.496 7.718 -8.847 1.00 86.81 97 ARG A C 1
ATOM 759 O O . ARG A 1 97 ? 12.624 7.248 -8.772 1.00 86.81 97 ARG A O 1
ATOM 766 N N . CYS A 1 98 ? 11.026 8.631 -7.998 1.00 87.50 98 CYS A N 1
ATOM 767 C CA . CYS A 1 98 ? 11.817 9.124 -6.869 1.00 87.50 98 CYS A CA 1
ATOM 768 C C . CYS A 1 98 ? 12.268 7.976 -5.957 1.00 87.50 98 CYS A C 1
ATOM 770 O O . CYS A 1 98 ? 13.438 7.910 -5.596 1.00 87.50 98 CYS A O 1
ATOM 772 N N . TRP A 1 99 ? 11.384 7.016 -5.675 1.00 86.25 99 TRP A N 1
ATOM 773 C CA . TRP A 1 99 ? 11.734 5.824 -4.902 1.00 86.25 99 TRP A CA 1
ATOM 774 C C . TRP A 1 99 ? 12.780 4.946 -5.603 1.00 86.25 99 TRP A C 1
ATOM 776 O O . TRP A 1 99 ? 13.737 4.480 -4.991 1.00 86.25 99 TRP A O 1
ATOM 786 N N . ARG A 1 100 ? 12.654 4.747 -6.918 1.00 81.00 100 ARG A N 1
ATOM 787 C CA . ARG A 1 100 ? 13.671 4.028 -7.699 1.00 81.00 100 ARG A CA 1
ATOM 788 C C . ARG A 1 100 ? 15.014 4.744 -7.695 1.00 81.00 100 ARG A C 1
ATOM 790 O O . ARG A 1 100 ? 16.040 4.080 -7.633 1.00 81.00 100 ARG A O 1
ATOM 797 N N . LEU A 1 101 ? 15.009 6.072 -7.766 1.00 81.25 101 LEU A N 1
ATOM 798 C CA . LEU A 1 101 ? 16.216 6.888 -7.679 1.00 81.25 101 LEU A CA 1
ATOM 799 C C . LEU A 1 101 ? 16.865 6.784 -6.296 1.00 81.25 101 LEU A C 1
ATOM 801 O O . LEU A 1 101 ? 18.081 6.651 -6.231 1.00 81.25 101 LEU A O 1
ATOM 805 N N . SER A 1 102 ? 16.085 6.767 -5.211 1.00 79.62 102 SER A N 1
ATOM 806 C CA . SER A 1 102 ? 16.639 6.605 -3.862 1.00 79.62 102 SER A CA 1
ATOM 807 C C . SER A 1 102 ? 17.284 5.228 -3.663 1.00 79.62 102 SER A C 1
ATOM 809 O O . SER A 1 102 ? 18.306 5.120 -2.997 1.00 79.62 102 SER A O 1
ATOM 811 N N . GLN A 1 103 ? 16.764 4.180 -4.312 1.00 73.69 103 GLN A N 1
ATOM 812 C CA . GLN A 1 103 ? 17.370 2.841 -4.296 1.00 73.69 103 GLN A CA 1
ATOM 813 C C . GLN A 1 103 ? 18.668 2.727 -5.124 1.00 73.69 103 GLN A C 1
ATOM 815 O O . GLN A 1 103 ? 19.450 1.803 -4.901 1.00 73.69 103 GLN A O 1
ATOM 820 N N . ARG A 1 104 ? 18.943 3.660 -6.055 1.00 63.12 104 ARG A N 1
ATOM 821 C CA . ARG A 1 104 ? 20.179 3.656 -6.871 1.00 63.12 104 ARG A CA 1
ATOM 822 C C . ARG A 1 104 ? 21.448 3.907 -6.060 1.00 63.12 104 ARG A C 1
ATOM 824 O O . ARG A 1 104 ? 22.519 3.533 -6.521 1.00 63.12 104 ARG A O 1
ATOM 831 N N . GLN A 1 105 ? 21.347 4.519 -4.880 1.00 53.31 105 GLN A N 1
ATOM 832 C CA . GLN A 1 105 ? 22.521 4.876 -4.076 1.00 53.31 105 GLN A CA 1
ATOM 833 C C . GLN A 1 105 ? 23.235 3.661 -3.449 1.00 53.31 105 GLN A C 1
ATOM 835 O O . GLN A 1 105 ? 24.354 3.816 -2.976 1.00 53.31 105 GLN A O 1
ATOM 840 N N . GLY A 1 106 ? 22.633 2.461 -3.472 1.00 48.75 106 GLY A N 1
ATOM 841 C CA . GLY A 1 106 ? 23.208 1.251 -2.860 1.00 48.75 106 GLY A CA 1
ATOM 842 C C . GLY A 1 106 ? 23.548 0.094 -3.810 1.00 48.75 106 GLY A C 1
ATOM 843 O O . GLY A 1 106 ? 24.311 -0.785 -3.429 1.00 48.75 106 GLY A O 1
ATOM 844 N N . HIS A 1 107 ? 23.022 0.064 -5.041 1.00 46.81 107 HIS A N 1
ATOM 845 C CA . HIS A 1 107 ? 23.246 -1.049 -5.975 1.00 46.81 107 HIS A CA 1
ATOM 846 C C . HIS A 1 107 ? 23.532 -0.546 -7.396 1.00 46.81 107 HIS A C 1
ATOM 848 O O . HIS A 1 107 ? 22.636 -0.086 -8.099 1.00 46.81 107 HIS A O 1
ATOM 854 N N . ALA A 1 108 ? 24.779 -0.715 -7.846 1.00 42.34 108 ALA A N 1
ATOM 855 C CA . ALA A 1 108 ? 25.286 -0.368 -9.180 1.00 42.34 108 ALA A CA 1
ATOM 856 C C . ALA A 1 108 ? 24.766 -1.269 -10.328 1.00 42.34 108 ALA A C 1
ATOM 858 O O . ALA A 1 108 ? 25.349 -1.312 -11.410 1.00 42.34 108 ALA A O 1
ATOM 859 N N . ALA A 1 109 ? 23.681 -2.019 -10.115 1.00 46.31 109 ALA A N 1
ATOM 860 C CA . ALA A 1 109 ? 23.100 -2.872 -11.145 1.00 46.31 109 ALA A CA 1
ATOM 861 C C . ALA A 1 109 ? 22.188 -2.047 -12.064 1.00 46.31 109 ALA A C 1
ATOM 863 O O . ALA A 1 109 ? 21.373 -1.255 -11.595 1.00 46.31 109 ALA A O 1
ATOM 864 N N . SER A 1 110 ? 22.330 -2.247 -13.376 1.00 50.97 110 SER A N 1
ATOM 865 C CA . SER A 1 110 ? 21.586 -1.601 -14.465 1.00 50.97 110 SER A CA 1
ATOM 866 C C . SER A 1 110 ? 20.067 -1.537 -14.214 1.00 50.97 110 SER A C 1
ATOM 868 O O . SER A 1 110 ? 19.307 -2.438 -14.566 1.00 50.97 110 SER A O 1
ATOM 870 N N . PHE A 1 111 ? 19.610 -0.456 -13.576 1.00 57.12 111 PHE A N 1
ATOM 871 C CA . PHE A 1 111 ? 18.197 -0.183 -13.328 1.00 57.12 111 PHE A CA 1
ATOM 872 C C . PHE A 1 111 ? 17.690 0.848 -14.333 1.00 57.12 111 PHE A C 1
ATOM 874 O O . PHE A 1 111 ? 17.872 2.063 -14.173 1.00 57.12 111 PHE A O 1
ATOM 881 N N . THR A 1 112 ? 17.004 0.357 -15.363 1.00 64.06 112 THR A N 1
ATOM 882 C CA . THR A 1 112 ? 16.311 1.192 -16.345 1.00 64.06 112 THR A CA 1
ATOM 883 C C . THR A 1 112 ? 15.241 2.035 -15.649 1.00 64.06 112 THR A C 1
ATOM 885 O O . THR A 1 112 ? 14.354 1.516 -14.967 1.00 64.06 112 THR A O 1
ATOM 888 N N . GLN A 1 113 ? 15.338 3.357 -15.800 1.00 67.06 113 GLN A N 1
ATOM 889 C CA . GLN A 1 113 ? 14.376 4.288 -15.217 1.00 67.06 113 GLN A CA 1
ATOM 890 C C . GLN A 1 113 ? 13.000 4.092 -15.869 1.00 67.06 113 GLN A C 1
ATOM 892 O O . GLN A 1 113 ? 12.925 4.061 -17.098 1.00 67.06 113 GLN A O 1
ATOM 897 N N . PRO A 1 114 ? 11.902 4.017 -15.096 1.00 67.75 114 PRO A N 1
ATOM 898 C CA . PRO A 1 114 ? 10.564 4.019 -15.673 1.00 67.75 114 PRO A CA 1
ATOM 899 C C . PRO A 1 114 ? 10.340 5.283 -16.514 1.00 67.75 114 PRO A C 1
ATOM 901 O O . PRO A 1 114 ? 10.688 6.386 -16.079 1.00 67.75 114 PRO A O 1
ATOM 904 N N . SER A 1 115 ? 9.737 5.135 -17.696 1.00 74.94 115 SER A N 1
ATOM 905 C CA . SER A 1 115 ? 9.331 6.248 -18.567 1.00 74.94 115 SER A CA 1
ATOM 906 C C . SER A 1 115 ? 8.411 7.239 -17.844 1.00 74.94 115 SER A C 1
ATOM 908 O O . SER A 1 115 ? 7.787 6.891 -16.846 1.00 74.94 115 SER A O 1
ATOM 910 N N . LEU A 1 116 ? 8.312 8.484 -18.333 1.00 73.56 116 LEU A N 1
ATOM 911 C CA . LEU A 1 116 ? 7.389 9.492 -17.770 1.00 73.56 116 LEU A CA 1
ATOM 912 C C . LEU A 1 116 ? 5.911 9.130 -17.995 1.00 73.56 116 LEU A C 1
ATOM 914 O O . LEU A 1 116 ? 5.042 9.626 -17.286 1.00 73.56 116 LEU A O 1
ATOM 918 N N . GLY A 1 117 ? 5.633 8.261 -18.969 1.00 79.81 117 GLY A N 1
ATOM 919 C CA . GLY A 1 117 ? 4.281 7.824 -19.293 1.00 79.81 117 GLY A CA 1
ATOM 920 C C . GLY A 1 117 ? 3.637 6.965 -18.202 1.00 79.81 117 GLY A C 1
ATOM 921 O O . GLY A 1 117 ? 4.275 6.110 -17.588 1.00 79.81 117 GLY A O 1
ATOM 922 N N . THR A 1 118 ? 2.330 7.151 -18.018 1.00 85.94 118 THR A N 1
ATOM 923 C CA . THR A 1 118 ? 1.493 6.401 -17.066 1.00 85.94 118 THR A CA 1
ATOM 924 C C . THR A 1 118 ? 1.061 5.029 -17.580 1.00 85.94 118 THR A C 1
ATOM 926 O O . THR A 1 118 ? 0.668 4.175 -16.786 1.00 85.94 118 THR A O 1
ATOM 929 N N . SER A 1 119 ? 1.163 4.782 -18.890 1.00 84.94 119 SER A N 1
ATOM 930 C CA . SER A 1 119 ? 0.704 3.552 -19.547 1.00 84.94 119 SER A CA 1
ATOM 931 C C . SER A 1 119 ? 1.319 2.292 -18.936 1.00 84.94 119 SER A C 1
ATOM 933 O O . SER A 1 119 ? 0.589 1.352 -18.624 1.00 84.94 119 SER A O 1
ATOM 935 N N . GLY A 1 120 ? 2.630 2.293 -18.677 1.00 83.12 120 GLY A N 1
ATOM 936 C CA . GLY A 1 120 ? 3.326 1.157 -18.066 1.00 83.12 120 GLY A CA 1
ATOM 937 C C . GLY A 1 120 ? 2.823 0.832 -16.656 1.00 83.12 120 GLY A C 1
ATOM 938 O O . GLY A 1 120 ? 2.631 -0.339 -16.320 1.00 83.12 120 GLY A O 1
ATOM 939 N N . TYR A 1 121 ? 2.536 1.855 -15.845 1.00 86.25 121 TYR A N 1
ATOM 940 C CA . TYR A 1 121 ? 1.944 1.676 -14.516 1.00 86.25 121 TYR A CA 1
ATOM 941 C C . TYR A 1 121 ? 0.499 1.176 -14.609 1.00 86.25 121 TYR A C 1
ATOM 943 O O . TYR A 1 121 ? 0.156 0.185 -13.968 1.00 86.25 121 TYR A O 1
ATOM 951 N N . CYS A 1 122 ? -0.329 1.785 -15.459 1.00 85.81 122 CYS A N 1
ATOM 952 C CA . CYS A 1 122 ? -1.726 1.389 -15.635 1.00 85.81 122 CYS A CA 1
ATOM 953 C C . CYS A 1 122 ? -1.865 -0.056 -16.141 1.00 85.81 122 CYS A C 1
ATOM 955 O O . CYS A 1 122 ? -2.706 -0.804 -15.643 1.00 85.81 122 CYS A O 1
ATOM 957 N N . GLN A 1 123 ? -1.026 -0.477 -17.091 1.00 86.62 123 GLN A N 1
ATOM 958 C CA . GLN A 1 123 ? -0.989 -1.861 -17.573 1.00 86.62 123 GLN A CA 1
ATOM 959 C C . GLN A 1 123 ? -0.532 -2.826 -16.476 1.00 86.62 123 GLN A C 1
ATOM 961 O O . GLN A 1 123 ? -1.169 -3.854 -16.255 1.00 86.62 123 GLN A O 1
ATOM 966 N N . SER A 1 124 ? 0.524 -2.476 -15.738 1.00 83.62 124 SER A N 1
ATOM 967 C CA . SER A 1 124 ? 1.029 -3.320 -14.650 1.00 83.62 124 SER A CA 1
ATOM 968 C C . SER A 1 124 ? 0.018 -3.453 -13.506 1.00 83.62 124 SER A C 1
ATOM 970 O O . SER A 1 124 ? -0.123 -4.534 -12.942 1.00 83.62 124 SER A O 1
ATOM 972 N N . ARG A 1 125 ? -0.733 -2.386 -13.200 1.00 83.62 125 ARG A N 1
ATOM 973 C CA . ARG A 1 125 ? -1.832 -2.403 -12.227 1.00 83.62 125 ARG A CA 1
ATOM 974 C C . ARG A 1 125 ? -2.961 -3.331 -12.675 1.00 83.62 125 ARG A C 1
ATOM 976 O O . ARG A 1 125 ? -3.446 -4.108 -11.864 1.00 83.62 125 ARG A O 1
ATOM 983 N N . LYS A 1 126 ? -3.357 -3.289 -13.954 1.00 83.06 126 LYS A N 1
ATOM 984 C CA . LYS A 1 126 ? -4.359 -4.218 -14.516 1.00 83.06 126 LYS A CA 1
ATOM 985 C C . LYS A 1 126 ? -3.883 -5.672 -14.495 1.00 83.06 126 LYS A C 1
ATOM 987 O O . LYS A 1 126 ? -4.690 -6.572 -14.308 1.00 83.06 126 LYS A O 1
ATOM 992 N N . ALA A 1 127 ? -2.582 -5.893 -14.672 1.00 81.25 127 ALA A N 1
ATOM 993 C CA . ALA A 1 127 ? -1.967 -7.217 -14.619 1.00 81.25 127 ALA A CA 1
ATOM 994 C C . ALA A 1 127 ? -1.791 -7.762 -13.188 1.00 81.25 127 ALA A C 1
ATOM 996 O O . ALA A 1 127 ? -1.384 -8.914 -13.022 1.00 81.25 127 ALA A O 1
ATOM 997 N N . LEU A 1 128 ? -2.061 -6.961 -12.152 1.00 78.38 128 LEU A N 1
ATOM 998 C CA . LEU A 1 128 ? -1.981 -7.408 -10.769 1.00 78.38 128 LEU A CA 1
ATOM 999 C C . LEU A 1 128 ? -3.155 -8.349 -10.470 1.00 78.38 128 LEU A C 1
ATOM 1001 O O . LEU A 1 128 ? -4.317 -7.958 -10.548 1.00 78.38 128 LEU A O 1
ATOM 1005 N N . SER A 1 129 ? -2.857 -9.603 -10.125 1.00 78.44 129 SER A N 1
ATOM 1006 C CA . SER A 1 129 ? -3.897 -10.597 -9.856 1.00 78.44 129 SER A CA 1
ATOM 1007 C C . SER A 1 129 ? -4.738 -10.186 -8.647 1.00 78.44 129 SER A C 1
ATOM 1009 O O . SER A 1 129 ? -4.200 -10.038 -7.546 1.00 78.44 129 SER A O 1
ATOM 1011 N N . LEU A 1 130 ? -6.055 -10.087 -8.830 1.00 78.06 130 LEU A N 1
ATOM 1012 C CA . LEU A 1 130 ? -6.995 -9.745 -7.760 1.00 78.06 130 LEU A CA 1
ATOM 1013 C C . LEU A 1 130 ? -6.850 -10.674 -6.543 1.00 78.06 130 LEU A C 1
ATOM 1015 O O . LEU A 1 130 ? -6.843 -10.208 -5.408 1.00 78.06 130 LEU A O 1
ATOM 1019 N N . HIS A 1 131 ? -6.640 -11.973 -6.778 1.00 77.94 131 HIS A N 1
ATOM 1020 C CA . HIS A 1 131 ? -6.431 -12.962 -5.717 1.00 77.94 131 HIS A CA 1
ATOM 1021 C C . HIS A 1 131 ? -5.224 -12.632 -4.820 1.00 77.94 131 HIS A C 1
ATOM 1023 O O . HIS A 1 131 ? -5.301 -12.786 -3.605 1.00 77.94 131 HIS A O 1
ATOM 1029 N N . LEU A 1 132 ? -4.122 -12.128 -5.391 1.00 78.06 132 LEU A N 1
ATOM 1030 C CA . LEU A 1 132 ? -2.950 -11.709 -4.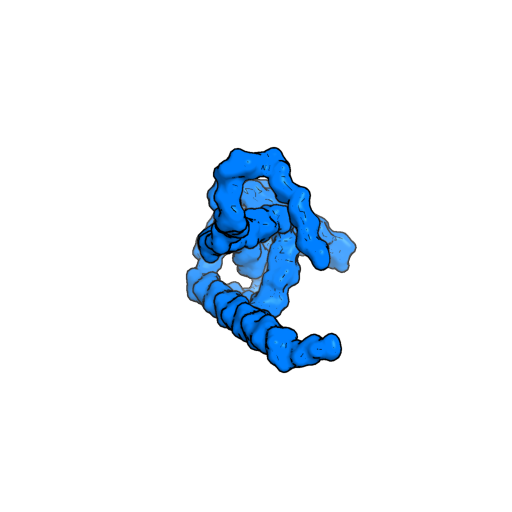613 1.00 78.06 132 LEU A CA 1
ATOM 1031 C C . LEU A 1 132 ? -3.269 -10.501 -3.737 1.00 78.06 132 LEU A C 1
ATOM 1033 O O . LEU A 1 132 ? -2.864 -10.468 -2.580 1.00 78.06 132 LEU A O 1
ATOM 1037 N N . VAL A 1 133 ? -4.012 -9.532 -4.275 1.00 80.00 133 VAL A N 1
ATOM 1038 C CA . VAL A 1 133 ? -4.418 -8.331 -3.535 1.00 80.00 133 VAL A CA 1
ATOM 1039 C C . VAL A 1 133 ? -5.314 -8.712 -2.357 1.00 80.00 133 VAL A C 1
ATOM 1041 O O . VAL A 1 133 ? -5.050 -8.289 -1.236 1.00 80.00 133 VAL A O 1
ATOM 1044 N N . ILE A 1 134 ? -6.317 -9.564 -2.584 1.00 83.75 134 ILE A N 1
ATOM 1045 C CA . ILE A 1 134 ? -7.205 -10.063 -1.525 1.00 83.75 134 ILE A CA 1
ATOM 1046 C C . ILE A 1 134 ? -6.392 -10.782 -0.444 1.00 83.75 134 ILE A C 1
ATOM 1048 O O . ILE A 1 134 ? -6.474 -10.414 0.725 1.00 83.75 134 ILE A O 1
ATOM 1052 N N . ARG A 1 135 ? -5.529 -11.729 -0.833 1.00 83.62 135 ARG A N 1
ATOM 1053 C CA . ARG A 1 135 ? -4.657 -12.457 0.100 1.00 83.62 135 ARG A CA 1
ATOM 1054 C C . ARG A 1 135 ? -3.736 -11.525 0.892 1.00 83.62 135 ARG A C 1
ATOM 1056 O O . ARG A 1 135 ? -3.510 -11.759 2.079 1.00 83.62 135 ARG A O 1
ATOM 1063 N N . ALA A 1 136 ? -3.204 -10.476 0.264 1.00 82.38 136 ALA A N 1
ATOM 1064 C CA . ALA A 1 136 ? -2.360 -9.489 0.932 1.00 82.38 136 ALA A CA 1
ATOM 1065 C C . ALA A 1 136 ? -3.146 -8.732 2.011 1.00 82.38 136 ALA A C 1
ATOM 1067 O O . ALA A 1 136 ? -2.692 -8.628 3.151 1.00 82.38 136 ALA A O 1
ATOM 1068 N N . PHE A 1 137 ? -4.354 -8.266 1.682 1.00 82.31 137 PHE A N 1
ATOM 1069 C CA . PHE A 1 137 ? -5.226 -7.587 2.640 1.00 82.31 137 PHE A CA 1
ATOM 1070 C C . PHE A 1 137 ? -5.707 -8.508 3.763 1.00 82.31 137 PHE A C 1
ATOM 1072 O O . PHE A 1 137 ? -5.767 -8.079 4.913 1.00 82.31 137 PHE A O 1
ATOM 1079 N N . GLU A 1 138 ? -6.017 -9.771 3.474 1.00 84.44 138 GLU A N 1
ATOM 1080 C CA . GLU A 1 138 ? -6.369 -10.766 4.494 1.00 84.44 138 GLU A CA 1
ATOM 1081 C C . GLU A 1 138 ? -5.213 -11.014 5.461 1.00 84.44 138 GLU A C 1
ATOM 1083 O O . GLU A 1 138 ? -5.411 -11.017 6.679 1.00 84.44 138 GLU A O 1
ATOM 1088 N N . THR A 1 139 ? -4.000 -11.159 4.925 1.00 84.44 139 THR A N 1
ATOM 1089 C CA . THR A 1 139 ? -2.781 -11.333 5.718 1.00 84.44 139 THR A CA 1
ATOM 1090 C C . THR A 1 139 ? -2.583 -10.121 6.621 1.00 84.44 139 THR A C 1
ATOM 1092 O O . THR A 1 139 ? -2.527 -10.274 7.842 1.00 84.44 139 THR A O 1
ATOM 1095 N N . LEU A 1 140 ? -2.623 -8.909 6.060 1.00 81.19 140 LEU A N 1
ATOM 1096 C CA . LEU A 1 140 ? -2.514 -7.667 6.822 1.00 81.19 140 LEU A CA 1
ATOM 1097 C C . LEU A 1 140 ? -3.592 -7.569 7.911 1.00 81.19 140 LEU A C 1
ATOM 1099 O O . LEU A 1 140 ? -3.287 -7.284 9.066 1.00 81.19 140 LEU A O 1
ATOM 1103 N N . ARG A 1 141 ? -4.851 -7.881 7.582 1.00 80.31 141 ARG A N 1
ATOM 1104 C CA . ARG A 1 141 ? -5.964 -7.888 8.540 1.00 80.31 141 ARG A CA 1
ATOM 1105 C C . ARG A 1 141 ? -5.728 -8.881 9.674 1.00 80.31 141 ARG A C 1
ATOM 1107 O O . ARG A 1 141 ? -6.038 -8.568 10.820 1.00 80.31 141 ARG A O 1
ATOM 1114 N N . SER A 1 142 ? -5.200 -10.066 9.376 1.00 81.50 142 SER A N 1
ATOM 1115 C CA . SER A 1 142 ? -4.898 -11.078 10.391 1.00 81.50 142 SER A CA 1
ATOM 1116 C C . SER A 1 142 ? -3.789 -10.619 11.344 1.00 81.50 142 SER A C 1
ATOM 1118 O O . SER A 1 142 ? -3.929 -10.775 12.557 1.00 81.50 142 SER A O 1
ATOM 1120 N N . HIS A 1 143 ? -2.744 -9.970 10.821 1.00 81.19 143 HIS A N 1
ATOM 1121 C CA . HIS A 1 143 ? -1.670 -9.395 11.627 1.00 81.19 143 HIS A CA 1
ATOM 1122 C C . HIS A 1 143 ? -2.167 -8.235 12.488 1.00 81.19 143 HIS A C 1
ATOM 1124 O O . HIS A 1 143 ? -1.924 -8.235 13.690 1.00 81.19 143 HIS A O 1
ATOM 1130 N N . LEU A 1 144 ? -2.939 -7.305 11.922 1.00 74.44 144 LEU A N 1
ATOM 1131 C CA . LEU A 1 144 ? -3.500 -6.182 12.676 1.00 74.44 144 LEU A CA 1
ATOM 1132 C C . LEU A 1 144 ? -4.454 -6.645 13.779 1.00 74.44 144 LEU A C 1
ATOM 1134 O O . LEU A 1 144 ? -4.387 -6.127 14.888 1.00 74.44 144 LEU A O 1
ATOM 1138 N N . LYS A 1 145 ? -5.293 -7.659 13.521 1.00 77.94 145 LYS A N 1
ATOM 1139 C CA . LYS A 1 145 ? -6.139 -8.266 14.560 1.00 77.94 145 LYS A CA 1
ATOM 1140 C C . LYS A 1 145 ? -5.309 -8.867 15.692 1.00 77.94 145 LYS A C 1
ATOM 1142 O O . LYS A 1 145 ? -5.663 -8.686 16.850 1.00 77.94 145 LYS A O 1
ATOM 1147 N N . ARG A 1 146 ? -4.209 -9.558 15.373 1.00 72.06 146 ARG A N 1
ATOM 1148 C CA . ARG A 1 146 ? -3.288 -10.107 16.380 1.00 72.06 146 ARG A CA 1
ATOM 1149 C C . ARG A 1 146 ? -2.607 -8.994 17.171 1.00 72.06 146 ARG A C 1
ATOM 1151 O O . ARG A 1 146 ? -2.597 -9.067 18.389 1.00 72.06 146 ARG A O 1
ATOM 1158 N N . CYS A 1 147 ? -2.116 -7.943 16.519 1.00 69.19 147 CYS A N 1
ATOM 1159 C CA . CYS A 1 147 ? -1.510 -6.794 17.195 1.00 69.19 147 CYS A CA 1
ATOM 1160 C C . CYS A 1 147 ? -2.514 -6.040 18.077 1.00 69.19 147 CYS A C 1
ATOM 1162 O O . CYS A 1 147 ? -2.173 -5.666 19.191 1.00 69.19 147 CYS A O 1
ATOM 1164 N N . GLN A 1 148 ? -3.756 -5.856 17.624 1.00 67.81 148 GLN A N 1
ATOM 1165 C CA . GLN A 1 148 ? -4.810 -5.230 18.422 1.00 67.81 148 GLN A CA 1
ATOM 1166 C C . GLN A 1 148 ? -5.221 -6.112 19.605 1.00 67.81 148 GLN A C 1
ATOM 1168 O O . GLN A 1 148 ? -5.426 -5.594 20.696 1.00 67.81 148 GLN A O 1
ATOM 1173 N N . ALA A 1 149 ? -5.298 -7.432 19.415 1.00 60.12 149 ALA A N 1
ATOM 1174 C CA . ALA A 1 149 ? -5.543 -8.376 20.500 1.00 60.12 149 ALA A CA 1
ATOM 1175 C C . ALA A 1 149 ? -4.392 -8.376 21.516 1.00 60.12 149 ALA A C 1
ATOM 1177 O O . ALA A 1 149 ? -4.651 -8.366 22.711 1.00 60.12 149 ALA A O 1
ATOM 1178 N N . ILE A 1 150 ? -3.138 -8.316 21.058 1.00 62.66 150 ILE A N 1
ATOM 1179 C CA . ILE A 1 150 ? -1.953 -8.204 21.920 1.00 62.66 150 ILE A CA 1
ATOM 1180 C C . ILE A 1 150 ? -1.946 -6.863 22.661 1.00 62.66 150 ILE A C 1
ATOM 1182 O O . ILE A 1 150 ? -1.708 -6.857 23.859 1.00 62.66 150 ILE A O 1
ATOM 1186 N N . SER A 1 151 ? -2.264 -5.747 21.996 1.00 64.94 151 SER A N 1
ATOM 1187 C CA . SER A 1 151 ? -2.401 -4.430 22.636 1.00 64.94 151 SER A CA 1
ATOM 1188 C C . SER A 1 151 ? -3.501 -4.440 23.692 1.00 64.94 151 SER A C 1
ATOM 1190 O O . SER A 1 151 ? -3.260 -4.003 24.804 1.00 64.94 151 SER A O 1
ATOM 1192 N N . ALA A 1 152 ? -4.675 -4.996 23.383 1.00 65.00 152 ALA A N 1
ATOM 1193 C CA . ALA A 1 152 ? -5.763 -5.126 24.347 1.00 65.00 152 ALA A CA 1
ATOM 1194 C C . ALA A 1 152 ? -5.374 -6.041 25.518 1.00 65.00 152 ALA A C 1
ATOM 1196 O O . ALA A 1 152 ? -5.714 -5.758 26.660 1.00 65.00 152 ALA A O 1
ATOM 1197 N N . CYS A 1 153 ? -4.628 -7.116 25.254 1.00 49.66 153 CYS A N 1
ATOM 1198 C CA . CYS A 1 153 ? -4.128 -8.015 26.288 1.00 49.66 153 CYS A CA 1
ATOM 1199 C C . CYS A 1 153 ? -3.055 -7.345 27.159 1.00 49.66 153 CYS A C 1
ATOM 1201 O O . CYS A 1 153 ? -3.036 -7.574 28.362 1.00 49.66 153 CYS A O 1
ATOM 1203 N N . LEU A 1 154 ? -2.201 -6.497 26.577 1.00 52.44 154 LEU A N 1
ATOM 1204 C CA . LEU A 1 154 ? -1.211 -5.685 27.286 1.00 52.44 154 LEU A CA 1
ATOM 1205 C C . LEU A 1 154 ? -1.874 -4.581 28.110 1.00 52.44 154 LEU A C 1
ATOM 1207 O O . LEU A 1 154 ? -1.480 -4.394 29.250 1.00 52.44 154 LEU A O 1
ATOM 1211 N N . ASP A 1 155 ? -2.895 -3.905 27.583 1.00 58.22 155 ASP A N 1
ATOM 1212 C CA . ASP A 1 155 ? -3.680 -2.908 28.321 1.00 58.22 155 ASP A CA 1
ATOM 1213 C C . ASP A 1 155 ? -4.397 -3.559 29.518 1.00 58.22 155 ASP A C 1
ATOM 1215 O O . ASP A 1 155 ? -4.368 -3.028 30.627 1.00 58.22 155 ASP A O 1
ATOM 1219 N N . VAL A 1 156 ? -4.974 -4.754 29.326 1.00 62.94 156 VAL A N 1
ATOM 1220 C CA . VAL A 1 156 ? -5.571 -5.551 30.412 1.00 62.94 156 VAL A CA 1
ATOM 1221 C C . VAL A 1 156 ? -4.505 -5.991 31.419 1.00 62.94 156 VAL A C 1
ATOM 1223 O O . VAL A 1 156 ? -4.704 -5.827 32.622 1.00 62.94 156 VAL A O 1
ATOM 1226 N N . PHE A 1 157 ? -3.358 -6.487 30.954 1.00 50.31 157 PHE A N 1
ATOM 1227 C CA . PHE A 1 157 ? -2.254 -6.915 31.812 1.00 50.31 157 PHE A CA 1
ATOM 1228 C C . PHE A 1 157 ? -1.686 -5.751 32.636 1.00 50.31 157 PHE A C 1
ATOM 1230 O O . PHE A 1 157 ? -1.583 -5.870 33.850 1.00 50.31 157 PHE A O 1
ATOM 1237 N N . LEU A 1 158 ? -1.421 -4.598 32.014 1.00 45.97 158 LEU A N 1
ATOM 1238 C CA . LEU A 1 158 ? -0.971 -3.367 32.673 1.00 45.97 158 LEU A CA 1
ATOM 1239 C C . LEU A 1 158 ? -2.002 -2.843 33.680 1.00 45.97 158 LEU A C 1
ATOM 1241 O O . LEU A 1 158 ? -1.616 -2.351 34.733 1.00 45.97 158 LEU A O 1
ATOM 1245 N N . SER A 1 159 ? -3.302 -2.992 33.402 1.00 54.56 159 SER A N 1
ATOM 1246 C CA . SER A 1 159 ? -4.366 -2.631 34.351 1.00 54.56 159 SER A CA 1
ATOM 1247 C C . SER A 1 159 ? -4.524 -3.605 35.527 1.00 54.56 159 SER A C 1
ATOM 1249 O O . SER A 1 159 ? -5.134 -3.252 36.530 1.00 54.56 159 SER A O 1
ATOM 1251 N N . SER A 1 160 ? -3.980 -4.822 35.411 1.00 51.19 160 SER A N 1
ATOM 1252 C CA . SER A 1 160 ? -3.980 -5.850 36.461 1.00 51.19 160 SER A CA 1
ATOM 1253 C C . SER A 1 160 ? -2.700 -5.868 37.296 1.00 51.19 160 SER A C 1
ATOM 1255 O O . SER A 1 160 ? -2.623 -6.641 38.247 1.00 51.19 160 SER A O 1
ATOM 1257 N N . ILE A 1 161 ? -1.707 -5.031 36.980 1.00 48.91 161 ILE A N 1
ATOM 1258 C CA . ILE A 1 161 ? -0.560 -4.807 37.861 1.00 48.91 161 ILE A CA 1
ATOM 1259 C C . ILE A 1 161 ? -1.034 -3.859 38.976 1.00 48.91 161 ILE A C 1
ATOM 1261 O O . ILE A 1 161 ? -1.309 -2.693 38.683 1.00 48.91 161 ILE A O 1
ATOM 1265 N N . PRO A 1 162 ? -1.161 -4.311 40.240 1.00 45.22 162 PRO A N 1
ATOM 1266 C CA . PRO A 1 162 ? -1.456 -3.405 41.339 1.00 45.22 162 PRO A CA 1
ATOM 1267 C C . PRO A 1 162 ? -0.298 -2.413 41.460 1.00 45.22 162 PRO A C 1
ATOM 1269 O O . PRO A 1 162 ? 0.858 -2.806 41.630 1.00 45.22 162 PRO A O 1
ATOM 1272 N N . SER A 1 163 ? -0.608 -1.127 41.302 1.00 39.06 163 SER A N 1
ATOM 1273 C CA . SER A 1 163 ? 0.343 -0.046 41.551 1.00 39.06 163 SER A CA 1
ATOM 1274 C C . SER A 1 163 ? 0.828 -0.119 43.008 1.00 39.06 163 SER A C 1
ATOM 1276 O O . SER A 1 163 ? -0.026 -0.306 43.880 1.00 39.06 163 SER A O 1
ATOM 1278 N N . PRO A 1 164 ? 2.144 0.006 43.267 1.00 47.66 164 PRO A N 1
ATOM 1279 C CA . PRO A 1 164 ? 2.705 -0.020 44.617 1.00 47.66 164 PRO A CA 1
ATOM 1280 C C . PRO A 1 164 ? 2.216 1.145 45.485 1.00 47.66 164 PRO A C 1
ATOM 1282 O O . PRO A 1 164 ? 1.902 2.221 44.921 1.00 47.66 164 PRO A O 1
#